Protein AF-K1SQB9-F1 (afdb_monomer_lite)

InterPro domains:
  IPR016185 Pre-ATP-grasp domain superfamily [SSF52440] (3-45)
  IPR054350 PurT/PurK-like, preATP-grasp domain [PF22660] (3-44)

Organism: NCBI:txid408170

Radius of gyration: 9.4 Å; chains: 1; bounding box: 24×14×25 Å

Structure (mmCIF, N/CA/C/O backbone):
data_AF-K1SQB9-F1
#
_entry.id   AF-K1SQB9-F1
#
loop_
_atom_site.group_PDB
_atom_site.id
_atom_site.type_symbol
_atom_site.label_atom_id
_atom_site.label_alt_id
_atom_site.label_comp_id
_atom_site.label_asym_id
_atom_site.label_entity_id
_atom_site.label_seq_id
_atom_site.pdbx_PDB_ins_code
_atom_site.Cartn_x
_atom_site.Cartn_y
_atom_site.Cartn_z
_atom_site.occupancy
_atom_site.B_iso_or_equiv
_atom_site.auth_seq_id
_atom_site.auth_comp_id
_atom_site.auth_asym_id
_atom_site.auth_atom_id
_atom_site.pdbx_PDB_model_num
ATOM 1 N N . MET A 1 1 ? -14.924 4.560 11.961 1.00 77.38 1 MET A N 1
ATOM 2 C CA . MET A 1 1 ? -15.385 4.952 10.610 1.00 77.38 1 MET A CA 1
ATOM 3 C C . MET A 1 1 ? -14.250 4.650 9.647 1.00 77.38 1 MET A C 1
ATOM 5 O O . MET A 1 1 ? -13.170 5.186 9.854 1.00 77.38 1 MET A O 1
ATOM 9 N N . THR A 1 2 ? -14.458 3.777 8.666 1.00 92.12 2 THR A N 1
ATOM 10 C CA . THR A 1 2 ? -13.443 3.454 7.651 1.00 92.12 2 THR A CA 1
ATOM 11 C C . THR A 1 2 ? -13.294 4.623 6.685 1.00 92.12 2 THR A C 1
ATOM 13 O O . THR A 1 2 ? -14.289 5.119 6.152 1.00 92.12 2 THR A O 1
ATOM 16 N N . LYS A 1 3 ? -12.066 5.108 6.497 1.00 96.44 3 LYS A N 1
ATOM 17 C CA . LYS A 1 3 ? -11.717 6.107 5.486 1.00 96.44 3 LYS A CA 1
ATOM 18 C C . LYS A 1 3 ? -11.086 5.408 4.287 1.00 96.44 3 LYS A C 1
ATOM 20 O O . LYS A 1 3 ? -10.473 4.349 4.415 1.00 96.44 3 LYS A O 1
ATOM 25 N N . LYS A 1 4 ? -11.251 6.031 3.122 1.00 98.00 4 LYS A N 1
ATOM 26 C CA . LYS A 1 4 ? -10.561 5.648 1.894 1.00 98.00 4 LYS A CA 1
ATOM 27 C C . LYS A 1 4 ? -9.355 6.566 1.715 1.00 98.00 4 LYS A C 1
ATOM 29 O O . LYS A 1 4 ? -9.520 7.785 1.727 1.00 98.00 4 LYS A O 1
ATOM 34 N N . ILE A 1 5 ? -8.172 5.978 1.594 1.00 98.44 5 ILE A N 1
ATOM 35 C CA . ILE A 1 5 ? -6.888 6.664 1.447 1.00 98.44 5 ILE A CA 1
ATOM 36 C C . ILE A 1 5 ? -6.408 6.467 0.011 1.00 98.44 5 ILE A C 1
ATOM 38 O O . ILE A 1 5 ? -6.391 5.342 -0.479 1.00 98.44 5 ILE A O 1
ATOM 42 N N . LEU A 1 6 ? -6.006 7.549 -0.649 1.00 98.38 6 LEU A N 1
ATOM 43 C CA . LEU A 1 6 ? -5.248 7.489 -1.896 1.00 98.38 6 LEU A CA 1
ATOM 44 C C . LEU A 1 6 ? -3.765 7.652 -1.557 1.00 98.38 6 LEU A C 1
ATOM 46 O O . LEU A 1 6 ? -3.371 8.689 -1.021 1.00 98.38 6 LEU A O 1
ATOM 50 N N . LEU A 1 7 ? -2.964 6.629 -1.836 1.00 98.50 7 LEU A N 1
ATOM 51 C CA . LEU A 1 7 ? -1.519 6.643 -1.641 1.00 98.50 7 LEU A CA 1
ATOM 52 C C . LEU A 1 7 ? -0.837 7.040 -2.956 1.00 98.50 7 LEU A C 1
ATOM 54 O O . LEU A 1 7 ? -0.905 6.297 -3.930 1.00 98.50 7 LEU A O 1
ATOM 58 N N . LEU A 1 8 ? -0.183 8.204 -2.974 1.00 98.31 8 LEU A N 1
ATOM 59 C CA . LEU A 1 8 ? 0.601 8.679 -4.117 1.00 98.31 8 LEU A CA 1
ATOM 60 C C . LEU A 1 8 ? 2.066 8.267 -3.935 1.00 98.31 8 LEU A C 1
ATOM 62 O O . LEU A 1 8 ? 2.734 8.755 -3.022 1.00 98.31 8 LEU A O 1
ATOM 66 N N . GLY A 1 9 ? 2.549 7.379 -4.803 1.00 97.88 9 GLY A N 1
ATOM 67 C CA . GLY A 1 9 ? 3.846 6.718 -4.667 1.00 97.88 9 GLY A CA 1
ATOM 68 C C . GLY A 1 9 ? 3.715 5.380 -3.939 1.00 97.88 9 GLY A C 1
ATOM 69 O O . GLY A 1 9 ? 3.409 5.318 -2.749 1.00 97.88 9 GLY A O 1
ATOM 70 N N . SER A 1 10 ? 3.979 4.294 -4.661 1.00 98.44 10 SER A N 1
ATOM 71 C CA . SER A 1 10 ? 3.626 2.918 -4.292 1.00 98.44 10 SER A CA 1
ATOM 72 C C . SER A 1 10 ? 4.845 1.993 -4.198 1.00 98.44 10 SER A C 1
ATOM 74 O O . SER A 1 10 ? 4.742 0.796 -4.456 1.00 98.44 10 SER A O 1
ATOM 76 N N . GLY A 1 11 ? 6.006 2.532 -3.816 1.00 98.25 11 GLY A N 1
ATOM 77 C CA . GLY A 1 11 ? 7.235 1.767 -3.566 1.00 98.25 11 GLY A CA 1
ATOM 78 C C . GLY A 1 11 ? 7.183 0.891 -2.303 1.00 98.25 11 GLY A C 1
ATOM 79 O O . GLY A 1 11 ? 6.138 0.733 -1.672 1.00 98.25 11 GLY A O 1
ATOM 80 N N . GLU A 1 12 ? 8.335 0.358 -1.885 1.00 98.38 12 GLU A N 1
ATOM 81 C CA . GLU A 1 12 ? 8.431 -0.576 -0.745 1.00 98.38 12 G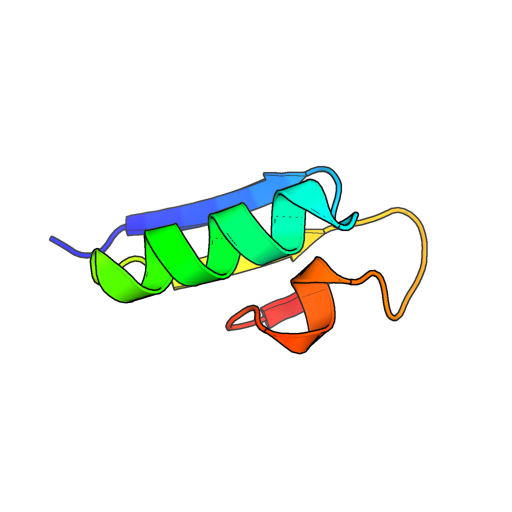LU A CA 1
ATOM 82 C C . GLU A 1 12 ? 7.898 0.010 0.572 1.00 98.38 12 GLU A C 1
ATOM 84 O O . GLU A 1 12 ? 7.180 -0.655 1.312 1.00 98.38 12 GLU A O 1
ATOM 89 N N . LEU A 1 13 ? 8.155 1.293 0.840 1.00 98.31 13 LEU A N 1
ATOM 90 C CA . LEU A 1 13 ? 7.589 1.961 2.019 1.00 98.31 13 LEU A CA 1
ATOM 91 C C . LEU A 1 13 ? 6.061 2.087 1.935 1.00 98.31 13 LEU A C 1
ATOM 93 O O . LEU A 1 13 ? 5.367 1.975 2.945 1.00 98.31 13 LEU A O 1
ATOM 97 N N . GLY A 1 14 ? 5.534 2.291 0.726 1.00 98.44 14 GLY A N 1
ATOM 98 C CA . GLY A 1 14 ? 4.099 2.341 0.479 1.00 98.44 14 GLY A CA 1
ATOM 99 C C . GLY A 1 14 ? 3.421 1.007 0.782 1.00 98.44 14 GLY A C 1
ATOM 100 O O . GLY A 1 14 ? 2.332 0.990 1.349 1.00 98.44 14 GLY A O 1
ATOM 101 N N . LY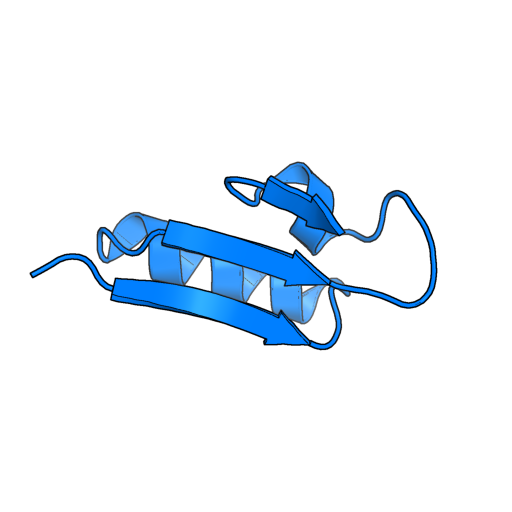S A 1 15 ? 4.083 -0.115 0.483 1.00 98.75 15 LYS A N 1
ATOM 102 C CA . LYS A 1 15 ? 3.581 -1.460 0.792 1.00 98.75 15 LYS A CA 1
ATOM 103 C C . LYS A 1 15 ? 3.385 -1.661 2.294 1.00 98.75 15 LYS A C 1
ATOM 105 O O . LYS A 1 15 ? 2.314 -2.092 2.719 1.00 98.75 15 LYS A O 1
ATOM 110 N N . GLU A 1 16 ? 4.373 -1.276 3.098 1.00 98.75 16 GLU A N 1
ATOM 111 C CA . GLU A 1 16 ? 4.272 -1.345 4.561 1.00 98.75 16 GLU A CA 1
ATOM 112 C C . GLU A 1 16 ? 3.179 -0.410 5.105 1.00 98.75 16 GLU A C 1
ATOM 114 O O . GLU A 1 16 ? 2.424 -0.785 6.008 1.00 98.75 16 GLU A O 1
ATOM 119 N N . PHE A 1 17 ? 3.024 0.782 4.513 1.00 98.50 17 PHE A N 1
ATOM 120 C CA . PHE A 1 17 ? 1.938 1.704 4.854 1.00 98.50 17 PHE A CA 1
ATOM 121 C C . PHE A 1 17 ? 0.556 1.105 4.570 1.00 98.50 17 PHE A C 1
ATOM 123 O O . PHE A 1 17 ? -0.316 1.165 5.438 1.00 98.50 17 PHE A O 1
ATOM 130 N N . VAL A 1 18 ? 0.352 0.509 3.388 1.00 98.69 18 VAL A N 1
ATOM 131 C CA . VAL A 1 18 ? -0.918 -0.136 3.015 1.00 98.69 18 VAL A CA 1
ATOM 132 C C . VAL A 1 18 ? -1.281 -1.218 4.028 1.00 98.69 18 VAL A C 1
ATOM 134 O O . VAL A 1 18 ? -2.391 -1.207 4.560 1.00 98.69 18 VAL A O 1
ATOM 137 N N . ILE A 1 19 ? -0.329 -2.093 4.369 1.00 98.75 19 ILE A N 1
ATOM 138 C CA . ILE A 1 19 ? -0.539 -3.172 5.344 1.00 98.75 19 ILE A CA 1
ATOM 139 C C . ILE A 1 19 ? -0.942 -2.602 6.711 1.00 98.75 19 ILE A C 1
ATOM 141 O O . ILE A 1 19 ? -1.876 -3.097 7.348 1.00 98.75 19 ILE A O 1
ATOM 145 N N . ALA A 1 20 ? -0.267 -1.551 7.182 1.00 98.56 20 ALA A N 1
ATOM 146 C CA . ALA A 1 20 ? -0.601 -0.911 8.453 1.00 98.56 20 ALA A CA 1
ATOM 147 C C . ALA A 1 20 ? -1.984 -0.236 8.422 1.00 98.56 20 ALA A C 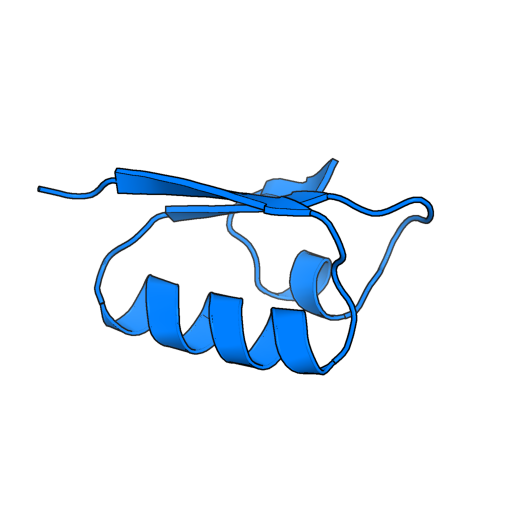1
ATOM 149 O O . ALA A 1 20 ? -2.770 -0.395 9.358 1.00 98.56 20 ALA A O 1
ATOM 150 N N . ALA A 1 21 ? -2.314 0.473 7.341 1.00 98.44 21 ALA A N 1
ATOM 151 C CA . ALA A 1 21 ? -3.602 1.137 7.164 1.00 98.44 21 ALA A CA 1
ATOM 152 C C . ALA A 1 21 ? -4.764 0.129 7.126 1.00 98.44 21 ALA A C 1
ATOM 154 O O . ALA A 1 21 ? -5.778 0.331 7.799 1.00 98.44 21 ALA A O 1
ATOM 155 N N . GLN A 1 22 ? -4.591 -0.994 6.428 1.00 98.38 22 GLN A N 1
ATOM 156 C CA . GLN A 1 22 ? -5.568 -2.085 6.389 1.00 98.38 22 GLN A CA 1
ATOM 157 C C . GLN A 1 22 ? -5.757 -2.742 7.760 1.00 98.38 22 GLN A C 1
ATOM 159 O O . GLN A 1 22 ? -6.890 -2.992 8.169 1.00 98.38 22 GLN A O 1
ATOM 164 N N . ARG A 1 23 ? -4.677 -2.946 8.531 1.00 98.31 23 ARG A N 1
ATOM 165 C CA . ARG A 1 23 ? -4.766 -3.424 9.929 1.00 98.31 23 ARG A CA 1
ATOM 166 C C . ARG A 1 23 ? -5.551 -2.469 10.832 1.00 98.31 23 ARG A C 1
ATOM 168 O O . ARG A 1 23 ? -6.191 -2.916 11.778 1.00 98.31 23 ARG A O 1
ATOM 175 N N . LEU A 1 24 ? -5.540 -1.171 10.527 1.00 98.00 24 LEU A N 1
ATOM 176 C CA . LEU A 1 24 ? -6.368 -0.150 11.182 1.00 98.00 24 LEU A CA 1
ATOM 177 C C . LEU A 1 24 ? -7.789 -0.044 10.592 1.00 98.00 24 LEU A C 1
ATOM 179 O O . LEU A 1 24 ? -8.535 0.877 10.937 1.00 98.00 24 LEU A O 1
ATOM 183 N N . GLY A 1 25 ? -8.170 -0.954 9.692 1.00 98.00 25 GLY A N 1
ATOM 184 C CA . GLY A 1 25 ? -9.490 -1.012 9.064 1.00 98.00 25 GLY A CA 1
ATOM 185 C C . GLY A 1 25 ? -9.740 0.076 8.020 1.00 98.00 25 GLY A C 1
ATOM 186 O O . GLY A 1 25 ? -10.899 0.444 7.808 1.00 98.00 25 GLY A O 1
ATOM 187 N N . GLN A 1 26 ? -8.682 0.634 7.420 1.00 98.50 26 GLN A N 1
ATOM 188 C CA . GLN A 1 26 ? -8.770 1.613 6.333 1.00 98.50 26 GLN A CA 1
ATOM 189 C C . GLN A 1 26 ? -8.701 0.926 4.967 1.00 98.50 26 GLN A C 1
ATOM 191 O O . GLN A 1 26 ? -8.064 -0.112 4.823 1.00 98.50 26 GLN A O 1
ATOM 196 N N . THR A 1 27 ? -9.323 1.542 3.964 1.00 98.62 27 THR A N 1
ATOM 197 C CA . THR A 1 27 ? -9.236 1.112 2.561 1.00 98.62 27 THR A CA 1
ATOM 198 C C . THR A 1 27 ? -8.196 1.963 1.846 1.00 98.62 27 THR A C 1
ATOM 200 O O . THR A 1 27 ? -8.219 3.189 1.997 1.00 98.62 27 THR A O 1
ATOM 203 N N . VAL A 1 28 ? -7.323 1.356 1.045 1.00 98.69 28 VAL A N 1
ATOM 204 C CA . VAL A 1 28 ? -6.255 2.064 0.327 1.00 98.69 28 VAL A CA 1
ATOM 205 C C . VAL A 1 28 ? -6.338 1.824 -1.178 1.00 98.69 28 VAL A C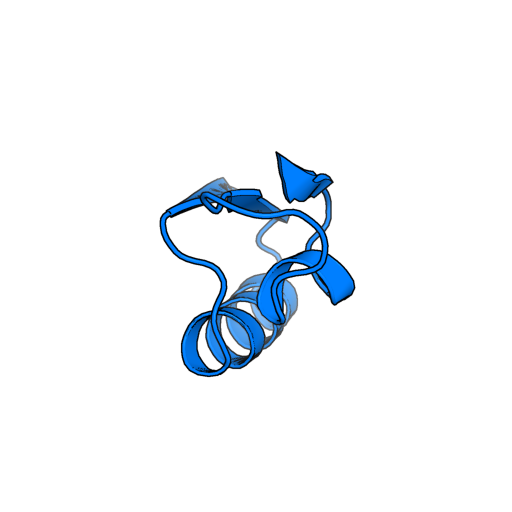 1
ATOM 207 O O . VAL A 1 28 ? -6.454 0.689 -1.631 1.00 98.69 28 VAL A O 1
ATOM 210 N N . VAL A 1 29 ? -6.241 2.910 -1.946 1.00 98.69 29 VAL A N 1
ATOM 211 C CA . VAL A 1 29 ? -5.986 2.896 -3.390 1.00 98.69 29 VAL A CA 1
ATOM 212 C C . VAL A 1 29 ? -4.542 3.331 -3.607 1.00 98.69 29 VAL A C 1
ATOM 214 O O . VAL A 1 29 ? -4.161 4.415 -3.163 1.00 98.69 29 VAL A O 1
ATOM 217 N N . ALA A 1 30 ? -3.731 2.488 -4.238 1.00 98.75 30 ALA A N 1
ATOM 218 C CA . ALA A 1 30 ? -2.323 2.771 -4.509 1.00 98.75 30 ALA A CA 1
ATOM 219 C C . ALA A 1 30 ? -2.154 3.321 -5.929 1.00 98.75 30 ALA A C 1
ATOM 221 O O . ALA A 1 30 ? -2.572 2.671 -6.883 1.00 98.75 30 ALA A O 1
ATOM 222 N N . CYS A 1 31 ? -1.540 4.496 -6.065 1.00 98.44 31 CYS A N 1
ATOM 223 C CA . CYS A 1 31 ? -1.271 5.126 -7.352 1.00 98.44 31 CYS A CA 1
ATOM 224 C C . CYS A 1 31 ? 0.232 5.320 -7.567 1.00 98.44 31 CYS A C 1
ATOM 226 O O . CYS A 1 31 ? 0.961 5.725 -6.651 1.00 98.44 31 CYS A O 1
ATOM 228 N N . ASP A 1 32 ? 0.707 5.017 -8.771 1.00 98.38 32 ASP A N 1
ATOM 229 C CA . ASP A 1 32 ? 2.093 5.246 -9.184 1.00 98.38 32 ASP A CA 1
ATOM 230 C C . ASP A 1 32 ? 2.181 5.483 -10.696 1.00 98.38 32 ASP A C 1
ATOM 232 O O . ASP A 1 32 ? 1.249 5.254 -11.454 1.00 98.38 32 ASP A O 1
ATOM 236 N N . SER A 1 33 ? 3.340 5.948 -11.139 1.00 97.31 33 SER A N 1
ATOM 237 C CA . SER A 1 33 ? 3.678 6.214 -12.536 1.00 97.31 33 SER A CA 1
ATOM 238 C C . SER A 1 33 ? 3.834 4.960 -13.405 1.00 97.31 33 SER A C 1
ATOM 240 O O . SER A 1 33 ? 3.897 5.071 -14.629 1.00 97.31 33 SER A O 1
ATOM 242 N N . TYR A 1 34 ? 3.929 3.777 -12.796 1.00 96.25 34 TYR A N 1
ATOM 243 C CA . TYR A 1 34 ? 4.105 2.506 -13.490 1.00 96.25 34 TYR A CA 1
ATOM 244 C C . TYR A 1 34 ? 3.263 1.401 -12.848 1.00 96.25 34 TYR A C 1
ATOM 246 O O . TYR A 1 34 ? 3.042 1.370 -11.637 1.00 96.25 34 TYR A O 1
ATOM 254 N N . ALA A 1 35 ? 2.823 0.457 -13.677 1.00 97.44 35 ALA A N 1
ATOM 255 C CA . ALA A 1 35 ? 2.043 -0.686 -13.228 1.00 97.44 35 ALA A CA 1
ATOM 256 C C . ALA A 1 35 ? 2.886 -1.656 -12.383 1.00 97.44 35 ALA A C 1
ATOM 258 O O . ALA A 1 35 ? 4.059 -1.899 -12.669 1.00 97.44 35 ALA A O 1
ATOM 259 N N . GLY A 1 36 ? 2.261 -2.277 -11.380 1.00 96.81 36 GLY A N 1
ATOM 260 C CA . GLY A 1 36 ? 2.883 -3.344 -10.589 1.00 96.81 36 GLY A CA 1
ATOM 261 C C . GLY A 1 36 ? 3.821 -2.864 -9.479 1.00 96.81 36 GLY A C 1
ATOM 262 O O . GLY A 1 36 ? 4.576 -3.676 -8.938 1.00 96.81 36 GLY A O 1
ATOM 263 N N . ALA A 1 37 ? 3.764 -1.578 -9.119 1.00 98.38 37 ALA A N 1
ATOM 264 C CA . ALA A 1 37 ? 4.506 -1.031 -7.989 1.00 98.38 37 ALA A CA 1
ATOM 265 C C . ALA A 1 37 ? 4.224 -1.820 -6.683 1.00 98.38 37 ALA A C 1
ATOM 267 O O . ALA A 1 37 ? 3.108 -2.319 -6.497 1.00 98.38 37 ALA A O 1
ATOM 268 N N . PRO A 1 38 ? 5.198 -1.950 -5.760 1.00 98.69 38 PRO A N 1
ATOM 269 C CA . PRO A 1 38 ? 5.092 -2.819 -4.582 1.00 98.69 38 PRO A CA 1
ATOM 270 C C . PRO A 1 38 ? 3.801 -2.686 -3.758 1.00 98.69 38 PRO A C 1
ATOM 272 O O . PRO A 1 38 ? 3.211 -3.696 -3.370 1.00 98.69 38 PRO A O 1
ATOM 275 N N . ALA A 1 39 ? 3.331 -1.463 -3.503 1.00 98.75 39 ALA A N 1
ATOM 276 C CA . ALA A 1 39 ? 2.126 -1.215 -2.712 1.00 98.75 39 ALA A CA 1
ATOM 277 C C . ALA A 1 39 ? 0.830 -1.589 -3.453 1.00 98.75 39 ALA A C 1
ATOM 279 O O . ALA A 1 39 ? -0.152 -1.962 -2.814 1.00 98.75 39 ALA A O 1
ATOM 280 N N . MET A 1 40 ? 0.829 -1.554 -4.792 1.00 98.69 40 MET A N 1
ATOM 281 C CA . MET A 1 40 ? -0.335 -1.933 -5.606 1.00 98.69 40 MET A CA 1
ATOM 282 C C . MET A 1 40 ? -0.698 -3.411 -5.452 1.00 98.69 40 MET A C 1
ATOM 284 O O . MET A 1 40 ? -1.854 -3.776 -5.616 1.00 98.69 40 MET A O 1
ATOM 288 N N . GLN A 1 41 ? 0.272 -4.264 -5.110 1.00 98.31 41 GLN A N 1
ATOM 289 C CA . GLN A 1 41 ? 0.060 -5.708 -4.954 1.00 98.31 41 GLN A CA 1
ATOM 290 C C . GLN A 1 41 ? -0.726 -6.072 -3.687 1.00 98.31 41 GLN A C 1
ATOM 292 O O . GLN A 1 41 ? -1.195 -7.201 -3.560 1.00 98.31 41 GLN A O 1
ATOM 297 N N . VAL A 1 42 ? -0.823 -5.142 -2.734 1.00 98.44 42 VAL A N 1
ATOM 298 C CA . VAL A 1 42 ? -1.481 -5.353 -1.435 1.00 98.44 42 VAL A CA 1
ATOM 299 C C . VAL A 1 42 ? -2.635 -4.377 -1.180 1.00 98.44 42 VAL A C 1
ATOM 301 O O . VAL A 1 42 ? -3.370 -4.556 -0.213 1.00 98.44 42 VAL A O 1
ATOM 304 N N . ALA A 1 43 ? -2.805 -3.351 -2.019 1.00 98.62 43 ALA A N 1
ATOM 305 C CA . ALA A 1 43 ? -3.883 -2.369 -1.912 1.00 98.62 43 ALA A CA 1
ATOM 306 C C . ALA A 1 43 ? -5.247 -2.947 -2.325 1.00 98.62 43 ALA A C 1
ATOM 308 O 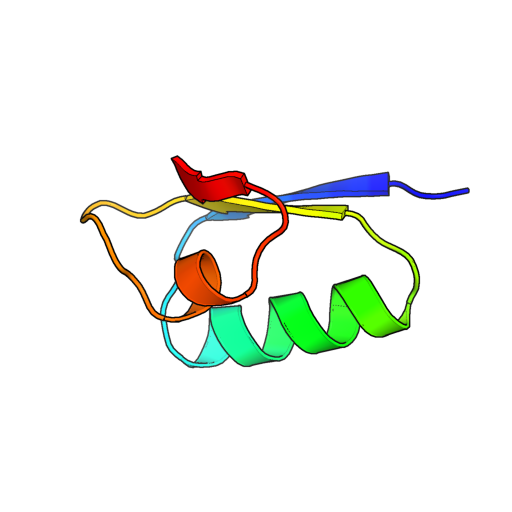O . ALA A 1 43 ? -5.328 -3.940 -3.043 1.00 98.62 43 ALA A O 1
ATOM 309 N N . ASP A 1 44 ? -6.329 -2.298 -1.889 1.00 98.56 44 ASP A N 1
ATOM 310 C CA . ASP A 1 44 ? -7.696 -2.694 -2.252 1.00 98.56 44 ASP A CA 1
ATOM 311 C C . ASP A 1 44 ? -8.014 -2.385 -3.727 1.00 98.56 44 ASP A C 1
ATOM 313 O O . ASP A 1 44 ? -8.846 -3.048 -4.344 1.00 98.56 44 ASP A O 1
ATOM 317 N N . ALA A 1 45 ? -7.357 -1.363 -4.284 1.00 98.50 45 ALA A N 1
ATOM 318 C CA . ALA A 1 45 ? -7.367 -1.019 -5.703 1.00 98.50 45 ALA A CA 1
ATOM 319 C C . ALA A 1 45 ? -6.049 -0.330 -6.097 1.00 98.50 45 ALA A C 1
ATOM 321 O O . ALA A 1 45 ? -5.331 0.193 -5.237 1.00 98.50 45 ALA A O 1
ATOM 322 N N . CYS A 1 46 ? -5.748 -0.290 -7.394 1.00 97.88 46 CYS A N 1
ATOM 323 C CA . CYS A 1 46 ? -4.597 0.426 -7.933 1.00 97.88 46 CYS A CA 1
ATOM 324 C C . CYS A 1 46 ? -4.939 1.191 -9.215 1.00 97.88 46 CYS A C 1
ATOM 326 O O . CYS A 1 46 ? -5.807 0.759 -9.973 1.00 97.88 46 CYS A O 1
ATOM 328 N N . GLU A 1 47 ? -4.256 2.321 -9.414 1.00 93.25 47 GLU A N 1
ATOM 329 C CA . GLU A 1 47 ? -4.381 3.228 -10.568 1.00 93.25 47 GLU A CA 1
ATOM 330 C C . GLU A 1 47 ? -2.996 3.630 -11.092 1.00 93.25 47 GLU A C 1
ATOM 332 O O . GLU A 1 47 ? -2.124 3.971 -10.254 1.00 93.25 47 GLU A O 1
#

Sequence (47 aa):
MTKKILLLGSGELGKEFVIAAQRLGQTVVACDSYAGAPAMQVADACE

Foldseek 3Di:
DAEEEEAEDQAPVLLVVQVVSVVVVYAYEYEYPDPPHNNCVRHPHYD

pLDDT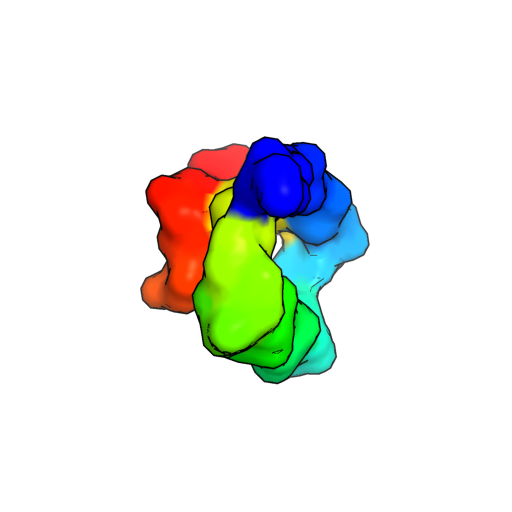: mean 97.58, std 3.23, range [77.38, 98.75]

Secondary structure (DSSP, 8-state):
-PPEEEEE--SHHHHHHHHHHHHTT-EEEEE-SSTT-GGGGTSSEE-